Protein AF-A0A660TUJ3-F1 (afdb_monomer)

Structure (mmCIF, N/CA/C/O backbone):
data_AF-A0A660TUJ3-F1
#
_entry.id   AF-A0A660TUJ3-F1
#
loop_
_atom_site.group_PDB
_atom_site.id
_atom_site.type_symbol
_atom_site.label_atom_id
_atom_site.label_alt_id
_atom_site.label_comp_id
_atom_site.label_asym_id
_atom_site.label_entity_id
_atom_site.label_seq_id
_atom_site.pdbx_PDB_ins_code
_atom_site.Cartn_x
_atom_site.Cartn_y
_atom_site.Cartn_z
_atom_site.occupancy
_atom_site.B_iso_or_equiv
_atom_site.auth_seq_id
_atom_site.auth_comp_id
_atom_site.auth_asym_id
_atom_site.auth_atom_id
_atom_site.pdbx_PDB_model_num
ATOM 1 N N . MET A 1 1 ? -5.430 -12.689 -20.737 1.00 39.06 1 MET A N 1
ATOM 2 C CA . MET A 1 1 ? -4.927 -11.549 -19.947 1.00 39.06 1 MET A CA 1
ATOM 3 C C . MET A 1 1 ? -5.978 -11.275 -18.883 1.00 39.06 1 MET A C 1
ATOM 5 O O . MET A 1 1 ? -7.057 -10.808 -19.226 1.00 39.06 1 MET A O 1
ATOM 9 N N . GLY A 1 2 ? -5.765 -11.763 -17.659 1.00 44.78 2 GLY A N 1
ATOM 10 C CA . GLY A 1 2 ? -6.706 -11.533 -16.560 1.00 44.78 2 GLY A CA 1
ATOM 11 C C . GLY A 1 2 ? -6.607 -10.074 -16.132 1.00 44.78 2 GLY A C 1
ATOM 12 O O . GLY A 1 2 ? -5.499 -9.562 -16.026 1.00 44.78 2 GLY A O 1
ATOM 13 N N . LYS A 1 3 ? -7.742 -9.395 -15.959 1.00 43.38 3 LYS A N 1
ATOM 14 C CA . LYS A 1 3 ? -7.757 -8.063 -15.350 1.00 43.38 3 LYS A CA 1
ATOM 15 C C . LYS A 1 3 ? -7.338 -8.222 -13.889 1.00 43.38 3 LYS A C 1
ATOM 17 O O . LYS A 1 3 ? -7.954 -9.023 -13.186 1.00 43.38 3 LYS A O 1
ATOM 22 N N . ASN A 1 4 ? -6.316 -7.493 -13.456 1.00 51.16 4 ASN A N 1
ATOM 23 C CA . ASN A 1 4 ? -5.944 -7.438 -12.047 1.00 51.16 4 ASN A CA 1
ATOM 24 C C . ASN A 1 4 ? -6.827 -6.391 -11.366 1.00 51.16 4 ASN A C 1
ATOM 26 O O . ASN A 1 4 ? -7.013 -5.288 -11.878 1.00 51.16 4 ASN A O 1
ATOM 30 N N . TYR A 1 5 ? -7.445 -6.766 -10.249 1.00 55.84 5 TYR A N 1
ATOM 31 C CA . TYR A 1 5 ? -8.376 -5.905 -9.530 1.00 55.84 5 TYR A CA 1
ATOM 32 C C . TYR A 1 5 ? -7.751 -5.489 -8.201 1.00 55.84 5 TYR A C 1
ATOM 34 O O . TYR A 1 5 ? -7.585 -6.317 -7.310 1.00 55.84 5 TYR A O 1
ATOM 42 N N . MET A 1 6 ? -7.475 -4.197 -8.038 1.00 67.06 6 MET A N 1
ATOM 43 C CA . MET A 1 6 ? -7.266 -3.611 -6.717 1.00 67.06 6 MET A CA 1
ATOM 44 C C . MET A 1 6 ? -8.619 -3.454 -6.016 1.00 67.06 6 MET A C 1
ATOM 46 O O . MET A 1 6 ? -9.601 -2.989 -6.602 1.00 67.06 6 MET A O 1
ATOM 50 N N . ILE A 1 7 ? -8.662 -3.791 -4.731 1.00 74.75 7 ILE A N 1
ATOM 51 C CA . ILE A 1 7 ? -9.864 -3.676 -3.912 1.00 74.75 7 ILE A CA 1
ATOM 52 C C . ILE A 1 7 ? -9.768 -2.420 -3.040 1.00 74.75 7 ILE A C 1
ATOM 54 O O . ILE A 1 7 ? -8.871 -2.314 -2.204 1.00 74.75 7 ILE A O 1
ATOM 58 N N . LYS A 1 8 ? -10.730 -1.499 -3.188 1.00 72.50 8 LYS A N 1
ATOM 59 C CA . LYS A 1 8 ? -10.948 -0.359 -2.282 1.00 72.50 8 LYS A CA 1
ATOM 60 C C . LYS A 1 8 ? -12.304 -0.494 -1.593 1.00 72.50 8 LYS A C 1
ATOM 62 O O . LYS A 1 8 ? -13.316 -0.662 -2.269 1.00 72.50 8 LYS A O 1
ATOM 67 N N . ASN A 1 9 ? -12.342 -0.351 -0.269 1.00 71.81 9 ASN A N 1
ATOM 68 C CA . ASN A 1 9 ? -13.590 -0.390 0.502 1.00 71.81 9 ASN A CA 1
ATOM 69 C C . ASN A 1 9 ? -13.450 0.362 1.832 1.00 71.81 9 ASN A C 1
ATOM 71 O O . ASN A 1 9 ? -12.363 0.799 2.191 1.00 71.81 9 ASN A O 1
ATOM 75 N N . SER A 1 10 ? -14.545 0.515 2.569 1.00 70.00 10 SER A N 1
ATOM 76 C CA . SER A 1 10 ? -14.502 0.983 3.953 1.00 70.00 10 SER A CA 1
ATOM 77 C C . SER A 1 10 ? -14.135 -0.164 4.894 1.00 70.00 10 SER A C 1
ATOM 79 O O . SER A 1 10 ? -14.618 -1.287 4.729 1.00 70.00 10 SER A O 1
ATOM 81 N N . VAL A 1 11 ? -13.364 0.130 5.945 1.00 63.84 11 VAL A N 1
ATOM 82 C CA . VAL A 1 11 ? -13.082 -0.815 7.036 1.00 63.84 11 VAL A CA 1
ATOM 83 C C . VAL A 1 11 ? -14.366 -1.332 7.700 1.00 63.84 11 VAL A C 1
ATOM 85 O O . VAL A 1 11 ? -14.411 -2.468 8.170 1.00 63.84 11 VAL A O 1
ATOM 88 N N . GLN A 1 12 ? -15.438 -0.534 7.669 1.00 66.50 12 GLN A N 1
ATOM 89 C CA . GLN A 1 12 ? -16.754 -0.890 8.207 1.00 66.50 12 GLN A CA 1
ATOM 90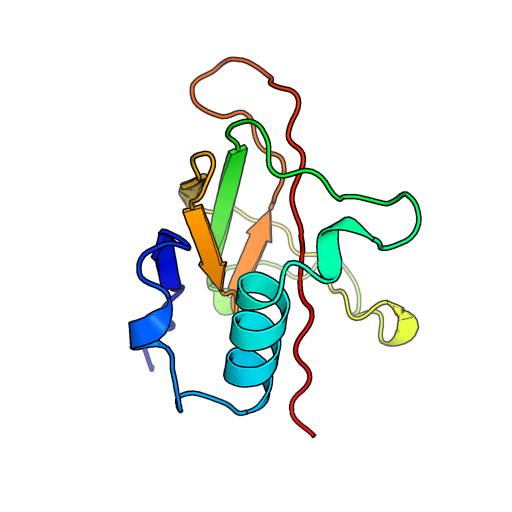 C C . GLN A 1 12 ? -17.460 -1.987 7.396 1.00 66.50 12 GLN A C 1
ATOM 92 O O . GLN A 1 12 ? -18.367 -2.633 7.907 1.00 66.50 12 GLN A O 1
ATOM 97 N N . ASN A 1 13 ? -17.041 -2.222 6.150 1.00 73.94 13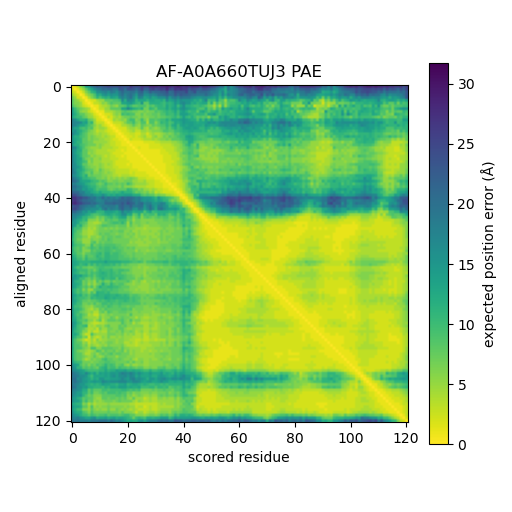 ASN A N 1
ATOM 98 C CA . ASN A 1 13 ? -17.629 -3.214 5.252 1.00 73.94 13 ASN A CA 1
ATOM 99 C C . ASN A 1 13 ? -16.648 -4.355 4.939 1.00 73.94 13 ASN A C 1
ATOM 101 O O . ASN A 1 13 ? -16.654 -4.927 3.853 1.00 73.94 13 ASN A O 1
ATOM 105 N N . THR A 1 14 ? -15.759 -4.670 5.878 1.00 66.19 14 THR A N 1
ATOM 106 C CA . THR A 1 14 ? -14.717 -5.689 5.692 1.00 66.19 14 THR A CA 1
ATOM 107 C C . THR A 1 14 ? -15.224 -7.124 5.766 1.00 66.19 14 THR A C 1
ATOM 109 O O . THR A 1 14 ? -14.555 -8.017 5.256 1.00 66.19 14 THR A O 1
ATOM 112 N N . ALA A 1 15 ? -16.424 -7.351 6.312 1.00 69.62 15 ALA A N 1
ATOM 113 C CA . ALA A 1 15 ? -17.032 -8.679 6.413 1.00 69.62 15 ALA A CA 1
ATOM 114 C C . ALA A 1 15 ? -17.201 -9.383 5.051 1.00 69.62 15 ALA A C 1
ATOM 116 O O . ALA A 1 15 ? -17.228 -10.609 5.001 1.00 69.62 15 ALA A O 1
ATOM 117 N N . VAL A 1 16 ? -17.259 -8.626 3.947 1.00 72.81 16 VAL A N 1
ATOM 118 C CA . VAL A 1 16 ? -17.313 -9.175 2.579 1.00 72.81 16 VAL A CA 1
ATOM 119 C C . VAL A 1 16 ? -16.023 -9.888 2.156 1.00 72.81 16 VAL A C 1
ATOM 121 O O . VAL A 1 16 ? -16.034 -10.590 1.151 1.00 72.81 16 VAL A O 1
ATOM 124 N N . TYR A 1 17 ? -14.923 -9.714 2.898 1.00 72.50 17 TYR A N 1
ATOM 125 C CA . TYR A 1 17 ? -13.641 -10.364 2.614 1.00 72.50 17 TYR A CA 1
ATOM 126 C C . TYR A 1 17 ? -13.382 -11.626 3.438 1.00 72.50 17 TYR A C 1
ATOM 128 O O . TYR A 1 17 ? -12.343 -12.260 3.248 1.00 72.50 17 TYR A O 1
ATOM 136 N N . ASN A 1 18 ? -14.309 -12.000 4.326 1.00 75.56 18 ASN A N 1
ATOM 137 C CA . ASN A 1 18 ? -14.181 -13.218 5.119 1.00 75.56 18 ASN A CA 1
ATOM 138 C C . ASN A 1 18 ? -14.100 -14.450 4.208 1.00 75.56 18 ASN A C 1
ATOM 140 O O . ASN A 1 18 ? -14.937 -14.637 3.323 1.00 75.56 18 ASN A O 1
ATOM 144 N N . GLY A 1 19 ? -13.110 -15.305 4.452 1.00 79.44 19 GLY A N 1
ATOM 145 C CA . GLY A 1 19 ? -12.910 -16.559 3.732 1.00 79.44 19 GLY A CA 1
ATOM 146 C C . GLY A 1 19 ? -12.237 -16.418 2.364 1.00 79.44 19 GLY A C 1
ATOM 147 O O . GLY A 1 19 ? -12.072 -17.427 1.682 1.00 79.44 19 GLY A O 1
ATOM 148 N N . ILE A 1 20 ? -11.819 -15.211 1.955 1.00 79.75 20 ILE A N 1
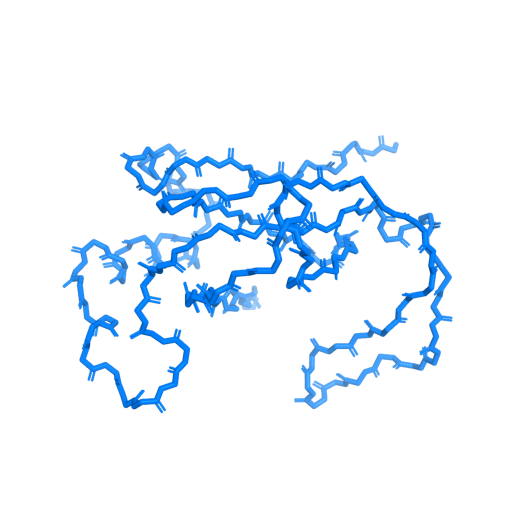ATOM 149 C CA . ILE A 1 20 ? -11.067 -15.017 0.701 1.00 79.75 20 ILE A CA 1
ATOM 150 C C . ILE A 1 20 ? -9.631 -15.535 0.834 1.00 79.75 20 ILE A C 1
ATOM 152 O O . ILE A 1 20 ? -9.097 -16.129 -0.099 1.00 79.75 20 ILE A O 1
ATOM 156 N N . HIS A 1 21 ? -8.996 -15.316 1.988 1.00 81.50 21 HIS A N 1
ATOM 157 C CA . HIS A 1 21 ? -7.669 -15.845 2.291 1.00 81.50 21 HIS A CA 1
ATOM 158 C C . HIS A 1 21 ? -7.438 -15.869 3.814 1.00 81.50 21 HIS A C 1
ATOM 160 O O . HIS A 1 21 ? -7.725 -14.863 4.468 1.00 81.50 21 HIS A O 1
ATOM 166 N N . PRO A 1 22 ? -6.820 -16.918 4.397 1.00 81.25 22 PRO A N 1
ATOM 167 C CA . PRO A 1 22 ? -6.573 -16.982 5.843 1.00 81.25 22 PRO A CA 1
ATOM 168 C C . PRO A 1 22 ? -5.742 -15.810 6.384 1.00 81.25 22 PRO A C 1
ATOM 170 O O . PRO A 1 22 ? -5.875 -15.409 7.540 1.00 81.25 22 PRO A O 1
ATOM 173 N N . GLY A 1 23 ? -4.857 -15.251 5.552 1.00 79.88 23 GLY A N 1
ATOM 174 C CA . GLY A 1 23 ? -4.101 -14.050 5.899 1.00 79.88 23 GLY A CA 1
ATOM 175 C C . GLY A 1 23 ? -4.975 -12.798 5.991 1.00 79.88 23 GLY A C 1
ATOM 176 O O . GLY A 1 23 ? -4.748 -11.970 6.870 1.00 79.88 23 GLY A O 1
ATOM 177 N N . VAL A 1 24 ? -5.989 -12.680 5.128 1.00 79.50 24 VAL A N 1
ATOM 178 C CA . VAL A 1 24 ? -6.960 -11.576 5.158 1.00 79.50 24 VAL A CA 1
ATOM 179 C C . VAL A 1 24 ? -7.850 -11.708 6.388 1.00 79.50 24 VAL A C 1
ATOM 181 O O . VAL A 1 24 ? -7.969 -10.741 7.135 1.00 79.50 24 VAL A O 1
ATOM 184 N N . ASP A 1 25 ? -8.361 -12.907 6.675 1.00 82.88 25 ASP A N 1
ATOM 185 C CA . ASP A 1 25 ? -9.178 -13.172 7.868 1.00 82.88 25 ASP A CA 1
ATOM 186 C C . ASP A 1 25 ? -8.435 -12.773 9.150 1.00 82.88 25 ASP A C 1
ATOM 188 O O . ASP A 1 25 ? -8.953 -12.027 9.981 1.00 82.88 25 ASP A O 1
ATOM 192 N N . LYS A 1 26 ? -7.157 -13.154 9.263 1.00 82.06 26 LYS A N 1
ATOM 193 C CA . LYS A 1 26 ? -6.309 -12.770 10.400 1.00 82.06 26 LYS A CA 1
ATOM 194 C C . LYS A 1 26 ? -6.130 -11.252 10.525 1.00 82.06 26 LYS A C 1
ATOM 196 O O . LYS A 1 26 ? -6.059 -10.730 11.643 1.00 82.06 26 LYS A O 1
ATOM 201 N N . VAL A 1 27 ? -6.029 -10.527 9.407 1.00 82.12 27 VAL A N 1
ATOM 202 C CA . VAL A 1 27 ? -5.964 -9.055 9.415 1.00 82.12 27 VAL A CA 1
ATOM 203 C C . VAL A 1 27 ? -7.287 -8.471 9.905 1.00 82.12 27 VAL A C 1
ATOM 205 O O . VAL A 1 27 ? -7.268 -7.608 10.783 1.00 82.12 27 VAL A O 1
ATOM 208 N N . LEU A 1 28 ? -8.423 -8.968 9.414 1.00 82.69 28 LEU A N 1
ATOM 209 C CA . LEU A 1 28 ? -9.742 -8.505 9.844 1.00 82.69 28 LEU A CA 1
ATOM 210 C C . LEU A 1 28 ? -9.990 -8.759 11.330 1.00 82.69 28 LEU A C 1
ATOM 212 O O . LEU A 1 28 ? -10.418 -7.849 12.035 1.00 82.69 28 LEU A O 1
ATOM 216 N N . GLU A 1 29 ? -9.642 -9.942 11.836 1.00 83.12 29 GLU A N 1
ATOM 217 C CA . GLU A 1 29 ? -9.694 -10.255 13.268 1.00 83.12 29 GLU A CA 1
ATOM 218 C C . GLU A 1 29 ? -8.790 -9.326 14.092 1.00 83.12 29 GLU A C 1
ATOM 220 O O . GLU A 1 29 ? -9.168 -8.853 15.168 1.00 83.12 29 GLU A O 1
ATOM 225 N N . THR A 1 30 ? -7.591 -9.020 13.586 1.00 81.44 30 THR A N 1
ATOM 226 C CA . THR A 1 30 ? -6.656 -8.098 14.248 1.00 81.44 30 THR A CA 1
ATOM 227 C C . THR A 1 30 ? -7.253 -6.696 14.351 1.00 81.44 30 THR A C 1
ATOM 229 O O . THR A 1 30 ? -7.192 -6.093 15.425 1.00 81.44 30 THR A O 1
ATOM 232 N N . ILE A 1 31 ? -7.874 -6.203 13.275 1.00 79.62 31 ILE A N 1
ATOM 233 C CA . ILE A 1 31 ? -8.575 -4.915 13.251 1.00 79.62 31 ILE A CA 1
ATOM 234 C C . ILE A 1 31 ? -9.771 -4.946 14.214 1.00 79.62 31 ILE A C 1
ATOM 236 O O . ILE A 1 31 ? -9.855 -4.103 15.104 1.00 79.62 31 ILE A O 1
ATOM 240 N N . ALA A 1 32 ? -10.651 -5.943 14.106 1.00 79.75 32 ALA A N 1
ATOM 241 C CA . ALA A 1 32 ? -11.854 -6.062 14.932 1.00 79.75 32 ALA A CA 1
ATOM 242 C C . ALA A 1 32 ? -11.539 -6.167 16.434 1.00 79.75 32 ALA A C 1
ATOM 244 O O . ALA A 1 32 ? -12.257 -5.618 17.265 1.00 79.75 32 ALA A O 1
ATOM 245 N N . SER A 1 33 ? -10.440 -6.835 16.793 1.00 81.88 33 SER A N 1
ATOM 246 C CA . SER A 1 33 ? -10.014 -6.976 18.190 1.00 81.88 33 SER A CA 1
ATOM 247 C C . SER A 1 33 ? -9.413 -5.703 18.800 1.00 81.88 33 SER A C 1
ATOM 249 O O . SER A 1 33 ? -9.175 -5.669 20.008 1.00 81.88 33 SER A O 1
ATOM 251 N N . GLY A 1 34 ? -9.087 -4.687 17.990 1.00 74.62 34 GLY A N 1
ATOM 252 C CA . GLY A 1 34 ? -8.424 -3.461 18.447 1.00 74.62 34 GLY A CA 1
ATOM 253 C C . GLY A 1 34 ? -7.010 -3.669 19.006 1.00 74.62 34 GLY A C 1
ATOM 254 O O . GLY A 1 34 ? -6.419 -2.733 19.541 1.00 74.62 34 GLY A O 1
ATOM 255 N N . LYS A 1 35 ? -6.431 -4.877 18.897 1.00 74.62 35 LYS A N 1
ATOM 256 C CA . LYS A 1 35 ? -5.105 -5.207 19.458 1.00 74.62 35 LYS A CA 1
ATOM 257 C C . LYS A 1 35 ? -3.994 -4.301 18.930 1.00 74.62 35 LYS A C 1
ATOM 259 O O . LYS A 1 35 ? -3.054 -4.013 19.667 1.00 74.62 35 LYS A O 1
ATOM 264 N N . TYR A 1 36 ? -4.129 -3.833 17.690 1.00 72.62 36 TYR A N 1
ATOM 265 C CA . TYR A 1 36 ? -3.172 -2.934 17.047 1.00 72.62 36 TYR A CA 1
ATOM 266 C C . TYR A 1 36 ? -3.019 -1.583 17.770 1.00 72.62 36 TYR A C 1
ATOM 268 O O . TYR A 1 36 ? -1.975 -0.955 17.648 1.00 72.62 36 TYR A O 1
ATOM 276 N N . LEU A 1 37 ? -4.007 -1.155 18.571 1.00 68.25 37 LEU A N 1
ATOM 277 C CA . LEU A 1 37 ? -3.941 0.082 19.366 1.00 68.25 37 LEU A CA 1
ATOM 278 C C . LEU A 1 37 ? -2.915 0.018 20.508 1.00 68.25 37 LEU A C 1
ATOM 280 O O . LEU A 1 37 ? -2.603 1.038 21.113 1.00 68.25 37 LEU A O 1
ATOM 284 N N . LYS A 1 38 ? -2.425 -1.181 20.839 1.00 71.94 38 LYS A N 1
ATOM 285 C CA . LYS A 1 38 ? -1.455 -1.418 21.918 1.00 71.94 38 LYS A CA 1
ATOM 286 C C . LYS A 1 38 ? -0.047 -1.733 21.406 1.00 71.94 38 LYS A C 1
ATOM 288 O O . LYS A 1 38 ? 0.809 -2.078 22.212 1.00 71.94 38 LYS A O 1
ATOM 293 N N . TRP A 1 39 ? 0.177 -1.713 20.091 1.00 72.19 39 TRP A N 1
ATOM 294 C CA . TRP A 1 39 ? 1.499 -1.972 19.517 1.00 72.19 39 TRP A CA 1
ATOM 295 C C . TRP A 1 39 ? 2.453 -0.810 19.815 1.00 72.19 39 TRP A C 1
ATOM 297 O O . TRP A 1 39 ? 2.012 0.338 19.902 1.00 72.19 39 TRP A O 1
ATOM 307 N N . ASP A 1 40 ? 3.746 -1.114 19.991 1.00 56.31 40 ASP A N 1
ATOM 308 C CA . ASP A 1 40 ? 4.785 -0.101 20.206 1.00 56.31 40 ASP A CA 1
ATOM 309 C C . ASP A 1 40 ? 4.727 0.987 19.127 1.00 56.31 40 ASP A C 1
ATOM 311 O O . ASP A 1 40 ? 4.305 0.756 17.989 1.00 56.31 40 ASP A O 1
ATOM 315 N N . SER A 1 41 ? 5.150 2.199 19.495 1.00 41.88 41 SER A N 1
ATOM 316 C CA . SER A 1 41 ? 5.042 3.371 18.626 1.00 41.88 41 SER A CA 1
ATOM 317 C C . SER A 1 41 ? 5.711 3.144 17.264 1.00 41.88 41 SER A C 1
ATOM 319 O O . SER A 1 41 ? 6.928 3.034 17.145 1.00 41.88 41 SER A O 1
ATOM 321 N N . GLY A 1 42 ? 4.860 3.135 16.239 1.00 60.56 42 GLY A N 1
ATOM 322 C CA . GLY A 1 42 ? 5.133 3.067 14.807 1.00 60.56 42 GLY A CA 1
ATOM 323 C C . GLY A 1 42 ? 4.021 3.821 14.067 1.00 60.56 42 GLY A C 1
ATOM 324 O O . GLY A 1 42 ? 3.440 4.768 14.600 1.00 60.56 42 GLY A O 1
ATOM 325 N N . ARG A 1 43 ? 3.663 3.433 12.842 1.00 50.00 43 ARG A N 1
ATOM 326 C CA . ARG A 1 43 ? 2.591 4.096 12.073 1.00 50.00 43 ARG A CA 1
ATOM 327 C C . ARG A 1 43 ? 1.200 3.646 12.569 1.00 50.00 43 ARG A C 1
ATOM 329 O O . ARG A 1 43 ? 0.527 2.891 11.885 1.00 50.00 43 ARG A O 1
ATOM 336 N N . HIS A 1 44 ? 0.770 4.076 13.759 1.00 55.53 44 HIS A N 1
ATOM 337 C CA . HIS A 1 44 ? -0.480 3.602 14.383 1.00 55.53 44 HIS A CA 1
ATOM 338 C C . HIS A 1 44 ? -1.221 4.702 15.175 1.00 55.53 44 HIS A C 1
ATOM 340 O O . HIS A 1 44 ? -1.218 4.713 16.393 1.00 55.53 44 HIS A O 1
ATOM 346 N N . ASP A 1 45 ? -1.850 5.629 14.449 1.00 45.59 45 ASP A N 1
ATOM 347 C CA . ASP A 1 45 ? -3.281 5.965 14.587 1.00 45.59 45 ASP A CA 1
ATOM 348 C C . ASP A 1 45 ? -3.832 5.967 13.148 1.00 45.59 45 ASP A C 1
ATOM 350 O O . ASP A 1 45 ? -3.038 5.944 12.205 1.00 45.59 45 ASP A O 1
ATOM 354 N N . ILE A 1 46 ? -5.142 5.965 12.920 1.00 60.06 46 ILE A N 1
ATOM 355 C CA . ILE A 1 46 ? -5.695 6.152 11.568 1.00 60.06 46 ILE A CA 1
ATOM 356 C C . ILE A 1 46 ? -6.283 7.556 11.536 1.00 60.06 46 ILE A C 1
ATOM 358 O O . ILE A 1 46 ? -7.276 7.809 12.205 1.00 60.06 46 ILE A O 1
ATOM 362 N N . GLN A 1 47 ? -5.624 8.476 10.833 1.00 67.31 47 GLN A N 1
ATOM 363 C CA . GLN A 1 47 ? -6.055 9.871 10.749 1.00 67.31 47 GLN A CA 1
ATOM 364 C C . GLN A 1 47 ? -5.684 10.451 9.389 1.00 67.31 47 GLN A C 1
ATOM 366 O O . GLN A 1 47 ? -4.569 10.227 8.907 1.00 67.31 47 GLN A O 1
ATOM 371 N N . GLY A 1 48 ? -6.580 11.263 8.832 1.00 79.31 48 GLY A N 1
ATOM 372 C CA . GLY A 1 48 ? -6.315 12.047 7.628 1.00 79.31 48 GLY A CA 1
ATOM 373 C C . GLY A 1 48 ? -6.605 11.298 6.329 1.00 79.31 48 GLY A C 1
ATOM 374 O O . GLY A 1 48 ? -7.041 10.149 6.327 1.00 79.31 48 GLY A O 1
ATOM 375 N N . ASN A 1 49 ? -6.383 11.985 5.207 1.00 86.69 49 ASN A N 1
ATOM 376 C CA . ASN A 1 49 ? -6.685 11.484 3.866 1.00 86.69 49 ASN A CA 1
ATOM 377 C C . ASN A 1 49 ? -5.403 11.446 3.027 1.00 86.69 49 ASN A C 1
ATOM 379 O O . ASN A 1 49 ? -4.611 12.388 3.083 1.00 86.69 49 ASN A O 1
ATOM 383 N N . GLU A 1 50 ? -5.228 10.419 2.198 1.00 91.44 50 GLU A N 1
ATOM 384 C CA . GLU A 1 50 ? -4.122 10.335 1.233 1.00 91.44 50 GLU A CA 1
ATOM 385 C C . GLU A 1 50 ? -4.622 9.989 -0.167 1.00 91.44 50 GLU A C 1
ATOM 387 O O . GLU A 1 50 ? -5.726 9.470 -0.337 1.00 91.44 50 GLU A O 1
ATOM 392 N N . SER A 1 51 ? -3.791 10.249 -1.173 1.00 92.12 51 SER A N 1
ATOM 393 C CA . SER A 1 51 ? -3.911 9.568 -2.458 1.00 92.12 51 SER A CA 1
ATOM 394 C C . SER A 1 51 ? -2.803 8.519 -2.578 1.00 92.12 51 SER A C 1
ATOM 396 O O . SER A 1 51 ? -1.670 8.737 -2.140 1.00 92.12 51 SER A O 1
ATOM 398 N N . ILE A 1 52 ? -3.121 7.378 -3.181 1.00 93.75 52 ILE A N 1
ATOM 399 C CA . ILE A 1 52 ? -2.141 6.370 -3.593 1.00 93.75 52 ILE A CA 1
ATOM 400 C C . ILE A 1 52 ? -2.271 6.222 -5.104 1.00 93.75 52 ILE A C 1
ATOM 402 O O . ILE A 1 52 ? -3.359 5.903 -5.578 1.00 93.75 52 ILE A O 1
ATOM 406 N N . ALA A 1 53 ? -1.203 6.477 -5.864 1.00 94.62 53 ALA A N 1
ATOM 407 C CA . ALA A 1 53 ? -1.229 6.177 -7.296 1.00 94.62 53 ALA A CA 1
ATOM 408 C C . ALA A 1 53 ? -1.128 4.668 -7.506 1.00 94.62 53 ALA A C 1
ATOM 410 O O . ALA A 1 53 ? -0.349 4.012 -6.814 1.00 94.62 53 ALA A O 1
ATOM 411 N N . TYR A 1 54 ? -1.900 4.147 -8.453 1.00 95.69 54 TYR A N 1
ATOM 412 C CA . TYR A 1 54 ? -1.967 2.737 -8.815 1.00 95.69 54 TYR A CA 1
ATOM 413 C C . TYR A 1 54 ? -1.685 2.537 -10.298 1.00 95.69 54 TYR A C 1
ATOM 415 O O . TYR A 1 54 ? -2.170 3.299 -11.132 1.00 95.69 54 TYR A O 1
ATOM 423 N N . ALA A 1 55 ? -0.956 1.477 -10.623 1.00 95.19 55 ALA A N 1
ATOM 424 C CA . ALA A 1 55 ? -0.840 0.974 -11.983 1.00 95.19 55 ALA A CA 1
ATOM 425 C C . ALA A 1 55 ? -0.625 -0.542 -11.968 1.00 95.19 55 ALA A C 1
ATOM 427 O O . ALA A 1 55 ? -0.033 -1.086 -11.032 1.00 95.19 55 ALA A O 1
ATOM 428 N N . GLU A 1 56 ? -1.039 -1.223 -13.037 1.00 94.62 56 GLU A N 1
ATOM 429 C CA . GLU A 1 56 ? -0.587 -2.593 -13.275 1.00 94.62 56 GLU A CA 1
ATOM 430 C C . GLU A 1 56 ? 0.943 -2.591 -13.418 1.00 94.62 56 GLU A C 1
ATOM 432 O O . GLU A 1 56 ? 1.506 -1.846 -14.218 1.00 94.62 56 GLU A O 1
ATOM 437 N N . ARG A 1 57 ? 1.652 -3.439 -12.668 1.00 94.06 57 ARG A N 1
ATOM 438 C CA . ARG A 1 57 ? 3.125 -3.482 -12.706 1.00 94.06 57 ARG A CA 1
ATOM 439 C C . ARG A 1 57 ? 3.671 -3.789 -14.106 1.00 94.06 57 ARG A C 1
ATOM 441 O O . ARG A 1 57 ? 4.786 -3.394 -14.420 1.00 94.06 57 ARG A O 1
ATOM 448 N N . SER A 1 58 ? 2.889 -4.468 -14.947 1.00 95.31 58 SER A N 1
ATOM 449 C CA . SER A 1 58 ? 3.221 -4.788 -16.343 1.00 95.31 58 SER A CA 1
ATOM 450 C C . SER A 1 58 ? 3.417 -3.556 -17.236 1.00 95.31 58 SER A C 1
ATOM 452 O O . SER A 1 58 ? 4.094 -3.671 -18.255 1.00 95.31 58 SER A O 1
ATOM 454 N N . VAL A 1 59 ? 2.841 -2.402 -16.874 1.00 96.00 59 VAL A N 1
ATOM 455 C CA . VAL A 1 59 ? 2.970 -1.147 -17.636 1.00 96.00 59 VAL A CA 1
ATOM 456 C C . VAL A 1 59 ? 4.036 -0.206 -17.068 1.00 96.00 59 VAL A C 1
ATOM 458 O O . VAL A 1 59 ? 4.212 0.900 -17.576 1.00 96.00 59 VAL A O 1
ATOM 461 N N . LEU A 1 60 ? 4.739 -0.626 -16.013 1.00 96.56 60 LEU A N 1
ATOM 462 C CA . LEU A 1 60 ? 5.799 0.141 -15.368 1.00 96.56 60 LEU A CA 1
ATOM 463 C C . LEU A 1 60 ? 7.184 -0.391 -15.755 1.00 96.56 60 LEU A C 1
ATOM 465 O O . LEU A 1 60 ? 7.356 -1.572 -16.060 1.00 96.56 60 LEU A O 1
ATOM 469 N N . THR A 1 61 ? 8.191 0.474 -15.676 1.00 97.75 61 THR A N 1
ATOM 470 C CA . THR A 1 61 ? 9.590 0.117 -15.939 1.00 97.75 61 THR A CA 1
ATOM 471 C C . THR A 1 61 ? 10.300 -0.164 -14.623 1.00 97.75 61 THR A C 1
ATOM 473 O O . THR A 1 61 ? 10.288 0.686 -13.740 1.00 97.75 61 THR A O 1
ATOM 476 N N . ALA A 1 62 ? 10.923 -1.334 -14.475 1.00 96.75 62 ALA A N 1
ATOM 477 C CA . ALA A 1 62 ? 11.710 -1.650 -13.283 1.00 96.75 62 ALA A CA 1
ATOM 478 C C . ALA A 1 62 ? 12.932 -0.724 -13.160 1.00 96.75 62 ALA A C 1
ATOM 480 O O . ALA A 1 62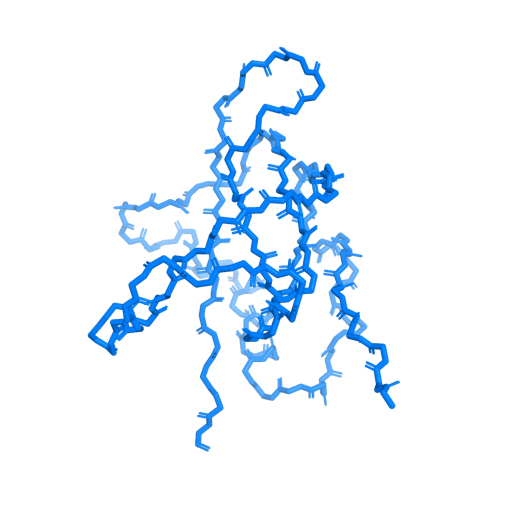 ? 13.653 -0.499 -14.132 1.00 96.75 62 ALA A O 1
ATOM 481 N N . GLU A 1 63 ? 13.169 -0.217 -11.954 1.00 97.00 63 GLU A N 1
ATOM 482 C CA . GLU A 1 63 ? 14.325 0.603 -11.599 1.00 97.00 63 GLU A CA 1
ATOM 483 C C . GLU A 1 63 ? 15.233 -0.193 -10.656 1.00 97.00 63 GLU A C 1
ATOM 485 O O . GLU A 1 63 ? 15.139 -0.100 -9.432 1.00 97.00 63 GLU A O 1
ATOM 490 N N . GLY A 1 64 ? 16.110 -1.003 -11.250 1.00 95.06 64 GLY A N 1
ATOM 491 C CA . GLY A 1 64 ? 17.000 -1.908 -10.524 1.00 95.06 64 GLY A CA 1
ATOM 492 C C . GLY A 1 64 ? 16.360 -3.252 -10.177 1.00 95.06 64 GLY A C 1
ATOM 493 O O . GLY A 1 64 ? 15.272 -3.592 -10.647 1.00 95.06 64 GLY A O 1
ATOM 494 N N . ASP A 1 65 ? 17.080 -4.026 -9.369 1.00 95.88 65 ASP A N 1
ATOM 495 C CA . ASP A 1 65 ? 16.684 -5.376 -8.980 1.00 95.88 65 ASP A CA 1
ATOM 496 C C . ASP A 1 65 ? 15.734 -5.376 -7.776 1.00 95.88 65 ASP A C 1
ATOM 498 O O . ASP A 1 65 ? 15.712 -4.455 -6.955 1.00 95.88 65 ASP A O 1
ATOM 502 N N . PHE A 1 66 ? 14.955 -6.451 -7.653 1.00 94.38 66 PHE A N 1
ATOM 503 C CA . PHE A 1 66 ? 14.142 -6.693 -6.466 1.00 94.38 66 PHE A CA 1
ATOM 504 C C . PHE A 1 66 ? 15.039 -6.987 -5.256 1.00 94.38 66 PHE A C 1
ATOM 506 O O . PHE A 1 66 ? 15.956 -7.802 -5.334 1.00 94.38 66 PHE A O 1
ATOM 513 N N . ASN A 1 67 ? 14.756 -6.347 -4.124 1.00 95.44 67 ASN A N 1
ATOM 514 C CA . ASN A 1 67 ? 15.460 -6.575 -2.870 1.00 95.44 67 ASN A CA 1
ATOM 515 C C . ASN A 1 67 ? 14.676 -7.581 -2.011 1.00 95.44 67 ASN A C 1
ATOM 517 O O . ASN A 1 67 ? 13.623 -7.249 -1.462 1.00 95.44 67 ASN A O 1
ATOM 521 N N . GLU A 1 68 ? 15.204 -8.801 -1.883 1.00 93.56 68 GLU A N 1
ATOM 522 C CA . GLU A 1 68 ? 14.567 -9.882 -1.117 1.00 93.56 68 GLU A CA 1
ATOM 523 C C . GLU A 1 68 ? 14.489 -9.588 0.390 1.00 93.56 68 GLU A C 1
ATOM 525 O O . GLU A 1 68 ? 13.473 -9.888 1.017 1.00 93.56 68 GLU A O 1
ATOM 530 N N . ASP A 1 69 ? 15.509 -8.940 0.963 1.00 92.56 69 ASP A N 1
ATOM 531 C CA . ASP A 1 69 ? 15.578 -8.648 2.403 1.00 92.56 69 ASP A CA 1
ATOM 532 C C . ASP A 1 69 ? 14.451 -7.712 2.864 1.00 92.56 69 ASP A C 1
ATOM 534 O O . ASP A 1 69 ? 13.902 -7.853 3.960 1.00 92.56 69 ASP A O 1
ATOM 538 N N . SER A 1 70 ? 14.099 -6.741 2.021 1.00 89.38 70 SER A N 1
ATOM 539 C CA . SER A 1 70 ? 13.089 -5.718 2.310 1.00 89.38 70 SER A CA 1
ATOM 540 C C . SER A 1 70 ? 11.764 -5.919 1.569 1.00 89.38 70 SER A C 1
ATOM 542 O O . SER A 1 70 ? 10.838 -5.132 1.785 1.00 89.38 70 SER A O 1
ATOM 544 N N . ASP A 1 71 ? 11.635 -6.989 0.773 1.00 91.06 71 ASP A N 1
ATOM 545 C CA . ASP A 1 71 ? 10.425 -7.333 0.012 1.00 91.06 71 ASP A CA 1
ATOM 546 C C . ASP A 1 71 ? 9.912 -6.137 -0.822 1.00 91.06 71 ASP A C 1
ATOM 548 O O . ASP A 1 71 ? 8.765 -5.680 -0.685 1.00 91.06 71 ASP A O 1
ATOM 552 N N . ILE A 1 72 ? 10.811 -5.560 -1.634 1.00 93.31 72 ILE A N 1
ATOM 553 C CA . ILE A 1 72 ? 10.540 -4.352 -2.425 1.00 93.31 72 ILE A CA 1
ATOM 554 C C . ILE A 1 72 ? 11.280 -4.337 -3.769 1.00 93.31 72 ILE A C 1
ATOM 556 O O . ILE A 1 72 ? 12.449 -4.698 -3.868 1.00 93.31 72 ILE A O 1
ATOM 560 N N . GLY A 1 73 ? 10.596 -3.849 -4.804 1.00 94.56 73 GLY A N 1
ATOM 561 C CA . GLY A 1 73 ? 11.182 -3.453 -6.084 1.00 94.56 73 GLY A CA 1
ATOM 562 C C . GLY A 1 73 ? 10.670 -2.069 -6.470 1.00 94.56 73 GLY A C 1
ATOM 563 O O . GLY A 1 73 ? 9.505 -1.749 -6.206 1.00 94.56 73 GLY A O 1
ATOM 564 N N . PHE A 1 74 ? 11.536 -1.247 -7.058 1.00 96.56 74 PHE A N 1
ATOM 565 C CA . PHE A 1 74 ? 11.194 0.105 -7.493 1.00 96.56 74 PHE A CA 1
ATOM 566 C C . PHE A 1 74 ? 10.865 0.128 -8.981 1.00 96.56 74 PHE A C 1
ATOM 568 O O . PHE A 1 74 ? 11.404 -0.649 -9.768 1.00 96.56 74 PHE A O 1
ATOM 575 N N . PHE A 1 75 ? 9.932 1.002 -9.349 1.00 96.62 75 PHE A N 1
ATOM 576 C CA . PHE A 1 75 ? 9.423 1.107 -10.706 1.00 96.62 75 PHE A CA 1
ATOM 577 C C . PHE A 1 75 ? 9.156 2.570 -11.063 1.00 96.62 75 PHE A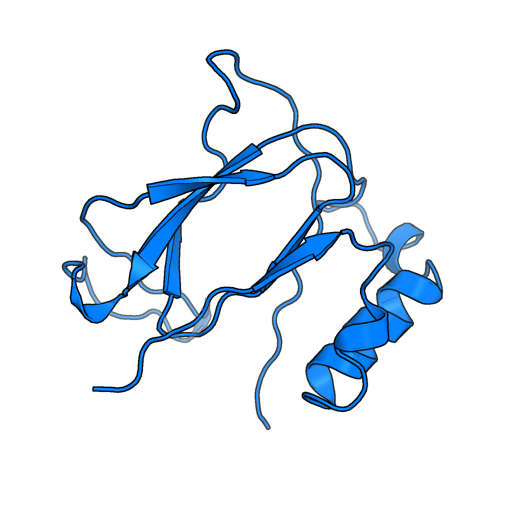 C 1
ATOM 579 O O . PHE A 1 75 ? 8.558 3.301 -10.271 1.00 96.62 75 PHE A O 1
ATOM 586 N N . GLY A 1 76 ? 9.541 2.958 -12.275 1.00 96.81 76 GLY A N 1
ATOM 587 C CA . GLY A 1 76 ? 9.238 4.246 -12.886 1.00 96.81 76 GLY A CA 1
ATOM 588 C C . GLY A 1 76 ? 8.029 4.157 -13.819 1.00 96.81 76 GLY A C 1
ATOM 589 O O . GLY A 1 76 ? 7.859 3.185 -14.561 1.00 96.81 76 GLY A O 1
ATOM 590 N N . GLY A 1 77 ? 7.174 5.180 -13.797 1.00 95.38 77 GLY A N 1
ATOM 591 C CA . GLY A 1 77 ? 5.995 5.277 -14.658 1.00 95.38 77 GLY A CA 1
ATOM 592 C C . GLY A 1 77 ? 4.921 6.199 -14.087 1.00 95.38 77 GLY A C 1
ATOM 593 O O . GLY A 1 77 ? 5.159 6.947 -13.141 1.00 95.38 77 GLY A O 1
ATOM 594 N N . SER A 1 78 ? 3.731 6.167 -14.687 1.00 95.31 78 SER A N 1
ATOM 595 C CA . SER A 1 78 ? 2.553 6.910 -14.221 1.00 95.31 78 SER A CA 1
ATOM 596 C C . SER A 1 78 ? 1.485 5.952 -13.709 1.00 95.31 78 SER A C 1
ATOM 598 O O . SER A 1 78 ? 1.376 4.829 -14.193 1.00 95.31 78 SER A O 1
ATOM 600 N N . GLY A 1 79 ? 0.694 6.408 -12.740 1.00 93.75 79 GLY A N 1
ATOM 601 C CA . GLY A 1 79 ? -0.426 5.653 -12.192 1.00 93.75 79 GLY A CA 1
ATOM 602 C C . GLY A 1 79 ? -1.601 6.559 -11.857 1.00 93.75 79 GLY A C 1
ATOM 603 O O . GLY A 1 79 ? -1.436 7.762 -11.645 1.00 93.75 79 GLY A O 1
ATOM 604 N N . ASP A 1 80 ? -2.784 5.964 -11.791 1.00 94.00 80 ASP A N 1
ATOM 605 C CA . ASP A 1 80 ? -4.024 6.665 -11.497 1.00 94.00 80 ASP A CA 1
ATOM 606 C C . ASP A 1 80 ? -4.165 6.894 -9.986 1.00 94.00 80 ASP A C 1
ATOM 608 O O . ASP A 1 80 ? -4.010 5.954 -9.197 1.00 94.00 80 ASP A O 1
ATOM 612 N N . PRO A 1 81 ? -4.458 8.126 -9.535 1.00 92.06 81 PRO A N 1
ATOM 613 C CA . PRO A 1 81 ? -4.585 8.418 -8.117 1.00 92.06 81 PRO A CA 1
ATOM 614 C C . PRO A 1 81 ? -5.894 7.864 -7.551 1.00 92.06 81 PRO A C 1
ATOM 616 O O . PRO A 1 81 ? -6.991 8.229 -7.974 1.00 92.06 81 PRO A O 1
ATOM 619 N N . ILE A 1 82 ? -5.784 7.057 -6.501 1.00 91.25 82 ILE A N 1
ATOM 620 C CA . ILE A 1 82 ? -6.918 6.612 -5.695 1.00 91.25 82 ILE A CA 1
ATOM 621 C C . ILE A 1 82 ? -6.931 7.392 -4.393 1.00 91.25 82 ILE A C 1
ATOM 623 O O . ILE A 1 82 ? -6.016 7.296 -3.578 1.00 91.25 82 ILE A O 1
ATOM 627 N N . TYR A 1 83 ? -8.003 8.146 -4.182 1.00 90.06 83 TYR A N 1
ATOM 628 C CA . TYR A 1 83 ? -8.222 8.891 -2.949 1.00 90.06 83 TYR A CA 1
ATOM 629 C C . TYR A 1 83 ? -8.723 7.961 -1.840 1.00 90.06 83 TYR A C 1
ATOM 631 O O . TYR A 1 83 ? -9.771 7.340 -2.014 1.00 90.06 83 TYR A O 1
ATOM 639 N N . LEU A 1 84 ? -8.025 7.896 -0.707 1.00 88.50 84 LEU A N 1
ATOM 640 C CA . LEU A 1 84 ? -8.423 7.163 0.495 1.00 88.50 84 LEU A CA 1
ATOM 641 C C . LEU A 1 84 ? -8.769 8.150 1.612 1.00 88.50 84 LEU A C 1
ATOM 643 O O . LEU A 1 84 ? -7.966 9.015 1.973 1.00 88.50 84 LEU A O 1
ATOM 647 N N . ARG A 1 85 ? -9.986 8.023 2.141 1.00 86.81 85 ARG A N 1
ATOM 648 C CA . ARG A 1 85 ? -10.457 8.771 3.310 1.00 86.81 85 ARG A CA 1
ATOM 649 C C . ARG A 1 85 ? -10.080 8.050 4.594 1.00 86.81 85 ARG A C 1
ATOM 651 O O . ARG A 1 85 ? -9.807 6.853 4.589 1.00 86.81 85 ARG A O 1
ATOM 658 N N . GLU A 1 86 ? -10.146 8.764 5.708 1.00 84.38 86 GLU A N 1
ATOM 659 C CA . GLU A 1 86 ? -10.128 8.125 7.021 1.00 84.38 86 GLU A CA 1
ATOM 660 C C . GLU A 1 86 ? -11.190 7.008 7.094 1.00 84.38 86 GLU A C 1
ATOM 662 O O . GLU A 1 86 ? -12.354 7.215 6.748 1.00 84.38 86 GLU A O 1
ATOM 667 N N . GLY A 1 87 ? -10.766 5.806 7.494 1.00 80.38 87 GLY A N 1
ATOM 668 C CA . GLY A 1 87 ? -11.613 4.609 7.520 1.00 80.38 87 GLY A CA 1
ATOM 669 C C . GLY A 1 87 ? -11.709 3.835 6.197 1.00 80.38 87 GLY A C 1
ATOM 670 O O . GLY A 1 87 ? -12.281 2.744 6.198 1.00 80.38 87 GLY A O 1
ATOM 671 N N . ASP A 1 88 ? -11.142 4.331 5.094 1.00 85.81 88 ASP A N 1
ATOM 672 C CA . ASP A 1 88 ? -10.966 3.533 3.875 1.00 85.81 88 ASP A CA 1
ATOM 673 C C . ASP A 1 88 ? -9.813 2.526 4.050 1.00 85.81 88 ASP A C 1
ATOM 675 O O . ASP A 1 88 ? -8.833 2.763 4.760 1.00 85.81 88 ASP A O 1
ATOM 679 N N . SER A 1 89 ? -9.914 1.397 3.356 1.00 84.44 89 SER A N 1
ATOM 680 C CA . SER A 1 89 ? -8.864 0.397 3.204 1.00 84.44 89 SER A CA 1
ATOM 681 C C . SER A 1 89 ? -8.629 0.077 1.726 1.00 84.44 89 SER A C 1
ATOM 683 O O . SER A 1 89 ? -9.520 0.210 0.879 1.00 84.44 89 SER A O 1
ATOM 685 N N . ALA A 1 90 ? -7.402 -0.343 1.421 1.00 87.00 90 ALA A N 1
ATOM 686 C CA . ALA A 1 90 ? -7.004 -0.818 0.105 1.00 87.00 90 ALA A CA 1
ATOM 687 C C . ALA A 1 90 ? -6.165 -2.093 0.240 1.00 87.00 90 ALA A C 1
ATOM 689 O O . ALA A 1 90 ? -5.323 -2.191 1.137 1.00 87.00 90 ALA A O 1
ATOM 690 N N . VAL A 1 91 ? -6.395 -3.051 -0.657 1.00 87.56 91 VAL A N 1
ATOM 691 C CA . VAL A 1 91 ? -5.580 -4.264 -0.797 1.00 87.56 91 VAL A CA 1
ATOM 692 C C . 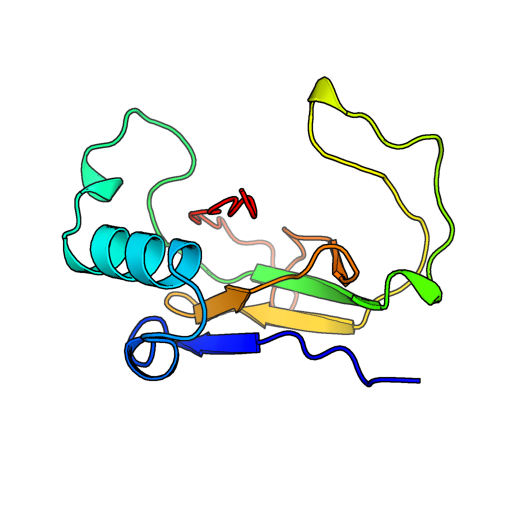VAL A 1 91 ? -4.845 -4.187 -2.125 1.00 87.56 91 VAL A C 1
ATOM 694 O O . VAL A 1 91 ? -5.465 -3.936 -3.158 1.00 87.56 91 VAL A O 1
ATOM 697 N N . PHE A 1 92 ? -3.531 -4.399 -2.071 1.00 88.38 92 PHE A N 1
ATOM 698 C CA . PHE A 1 92 ? -2.651 -4.406 -3.233 1.00 88.38 92 PHE A CA 1
ATOM 699 C C . PHE A 1 92 ? -1.951 -5.758 -3.338 1.00 88.38 92 PHE A C 1
ATOM 701 O O . PHE A 1 92 ? -1.339 -6.214 -2.368 1.00 88.38 92 PHE A O 1
ATOM 708 N N . PHE A 1 93 ? -2.014 -6.355 -4.518 1.00 89.81 93 PHE A N 1
ATOM 709 C CA . PHE A 1 93 ? -1.354 -7.605 -4.866 1.00 89.81 93 PHE A CA 1
ATOM 710 C C . PHE A 1 93 ? 0.110 -7.370 -5.296 1.00 89.81 93 PHE A C 1
ATOM 712 O O . PHE A 1 93 ? 0.534 -6.217 -5.468 1.00 89.81 93 PHE A O 1
ATOM 719 N N . PRO A 1 94 ? 0.931 -8.429 -5.435 1.00 90.38 94 PRO A N 1
ATOM 720 C CA . PRO A 1 94 ? 2.314 -8.311 -5.918 1.00 90.38 94 PRO A CA 1
ATOM 721 C C . PRO A 1 94 ? 2.445 -7.660 -7.308 1.00 90.38 94 PRO A C 1
ATOM 723 O O . PRO A 1 94 ? 3.457 -7.035 -7.628 1.00 90.38 94 PRO A O 1
ATOM 726 N N . GLU A 1 95 ? 1.414 -7.773 -8.140 1.00 92.81 95 GLU A N 1
ATOM 727 C CA . GLU A 1 95 ? 1.338 -7.207 -9.488 1.00 92.81 95 GLU A CA 1
ATOM 728 C C . GLU A 1 95 ? 0.855 -5.752 -9.512 1.00 92.81 95 GLU A C 1
ATOM 730 O O . GLU A 1 95 ? 0.803 -5.148 -10.583 1.00 92.81 95 GLU A O 1
ATOM 735 N N . ASP A 1 96 ? 0.535 -5.174 -8.355 1.00 94.38 96 ASP A N 1
ATOM 736 C CA . ASP A 1 96 ? 0.023 -3.814 -8.239 1.00 94.38 96 ASP A CA 1
ATOM 737 C C . ASP A 1 96 ? 1.148 -2.836 -7.880 1.00 94.38 96 ASP A C 1
ATOM 739 O O . ASP A 1 96 ? 1.583 -2.733 -6.721 1.00 94.38 96 ASP A O 1
ATOM 743 N N . GLY A 1 97 ? 1.587 -2.069 -8.880 1.00 94.62 97 GLY A N 1
ATOM 744 C CA . GLY A 1 97 ? 2.449 -0.914 -8.676 1.00 94.62 97 GLY A CA 1
ATOM 745 C C . GLY A 1 97 ? 1.703 0.158 -7.888 1.00 94.62 97 GLY A C 1
ATOM 746 O O . GLY A 1 97 ? 0.552 0.482 -8.191 1.00 94.62 97 GLY A O 1
ATOM 747 N N . ARG A 1 98 ? 2.345 0.704 -6.850 1.00 95.06 98 ARG A N 1
ATOM 748 C CA . ARG A 1 98 ? 1.716 1.694 -5.970 1.00 95.06 98 ARG A CA 1
ATOM 749 C C . ARG A 1 98 ? 2.689 2.745 -5.460 1.00 95.06 98 ARG A C 1
ATOM 751 O O . ARG A 1 98 ? 3.763 2.406 -4.972 1.00 95.06 98 ARG A O 1
ATOM 758 N N . ALA A 1 99 ? 2.263 4.006 -5.483 1.00 94.69 99 ALA A N 1
ATOM 759 C CA . ALA A 1 99 ? 2.990 5.129 -4.893 1.00 94.69 99 ALA A CA 1
ATOM 760 C C . ALA A 1 99 ? 2.138 5.776 -3.783 1.00 94.69 99 ALA A C 1
ATOM 762 O O . ALA A 1 99 ? 1.231 6.559 -4.080 1.00 94.69 99 ALA A O 1
ATOM 763 N N . PRO A 1 100 ? 2.357 5.408 -2.505 1.00 92.88 100 PRO A N 1
ATOM 764 C CA . PRO A 1 100 ? 1.608 5.958 -1.379 1.00 92.88 100 PRO A CA 1
ATOM 765 C C . PRO A 1 100 ? 2.123 7.333 -0.932 1.00 92.88 100 PRO A C 1
ATOM 767 O O . PRO A 1 100 ? 3.249 7.712 -1.236 1.00 92.88 100 PRO A O 1
ATOM 770 N N . GLY A 1 101 ? 1.339 8.035 -0.106 1.00 89.81 101 GLY A N 1
ATOM 771 C CA . GLY A 1 101 ? 1.756 9.305 0.500 1.00 89.81 101 GLY A CA 1
ATOM 772 C C . GLY A 1 101 ? 1.628 10.518 -0.421 1.00 89.81 101 GLY A C 1
ATOM 773 O O . GLY A 1 101 ? 2.268 11.536 -0.167 1.00 89.81 101 GLY A O 1
ATOM 774 N N . LEU A 1 102 ? 0.813 10.425 -1.475 1.00 90.12 102 LEU A N 1
ATOM 775 C CA . LEU A 1 102 ? 0.532 11.555 -2.353 1.00 90.12 102 LEU A CA 1
ATOM 776 C C . LEU A 1 102 ? -0.504 12.488 -1.724 1.00 90.12 102 LEU A C 1
ATOM 778 O O . LEU A 1 102 ? -1.411 12.059 -1.000 1.00 90.12 102 LEU A O 1
ATOM 782 N N . THR A 1 103 ? -0.392 13.771 -2.060 1.00 87.44 103 THR A N 1
ATOM 783 C CA . THR A 1 103 ? -1.318 14.813 -1.622 1.00 87.44 103 THR A CA 1
ATOM 784 C C . THR A 1 103 ? -2.758 14.478 -2.011 1.00 87.44 103 THR A C 1
ATOM 786 O O . THR A 1 103 ? -3.06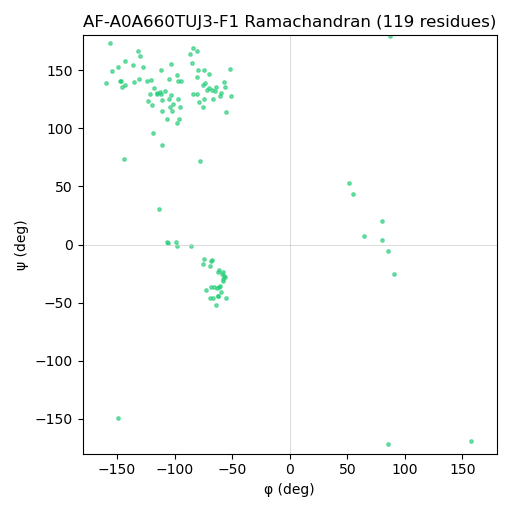5 14.070 -3.135 1.00 87.44 103 THR A O 1
ATOM 789 N N . ALA A 1 104 ? -3.669 14.672 -1.065 1.00 78.00 104 ALA A N 1
ATOM 790 C CA . ALA A 1 104 ? -5.085 14.407 -1.236 1.00 78.00 104 ALA A CA 1
ATOM 791 C C . ALA A 1 104 ? -5.813 15.739 -1.473 1.00 78.00 104 ALA A C 1
ATOM 793 O O . ALA A 1 104 ? -5.850 16.585 -0.588 1.00 78.00 104 ALA A O 1
ATOM 794 N N . LYS A 1 105 ? -6.399 15.933 -2.663 1.00 73.94 105 LYS A N 1
ATOM 795 C CA . LYS A 1 105 ? -7.149 17.155 -3.032 1.00 73.94 105 LYS A CA 1
ATOM 796 C C . LYS A 1 105 ? -6.366 18.476 -2.870 1.00 73.94 105 LYS A C 1
ATOM 798 O O . LYS A 1 105 ? -6.916 19.468 -2.407 1.00 73.94 105 LYS A O 1
ATOM 803 N N . GLY A 1 106 ? -5.103 18.494 -3.293 1.00 76.44 106 GLY A N 1
ATOM 804 C CA . GLY A 1 106 ? -4.320 19.726 -3.473 1.00 76.44 106 GLY A CA 1
ATOM 805 C C . GLY A 1 106 ? -3.515 20.196 -2.261 1.00 76.44 106 GLY A C 1
ATOM 806 O O . GLY A 1 106 ? -2.467 20.793 -2.466 1.00 76.44 106 GLY A O 1
ATOM 807 N N . GLU A 1 107 ? -3.911 19.849 -1.033 1.00 76.62 107 GLU A N 1
ATOM 808 C CA . GLU A 1 107 ? -3.214 20.304 0.179 1.00 76.62 107 GLU A CA 1
ATOM 809 C C . GLU A 1 107 ? -2.564 19.149 0.957 1.00 76.62 107 GLU A C 1
ATOM 811 O O . GLU A 1 107 ? -3.227 18.139 1.233 1.00 76.62 107 GLU A O 1
ATOM 816 N N . PRO A 1 108 ? -1.270 19.255 1.326 1.00 81.31 108 PRO A N 1
ATOM 817 C CA . PRO A 1 108 ? -0.618 18.271 2.180 1.00 81.31 108 PRO A CA 1
ATOM 818 C C . PRO A 1 108 ? -1.353 18.120 3.514 1.00 81.31 108 PRO A C 1
ATOM 820 O O . PRO A 1 108 ? -1.763 19.097 4.137 1.00 81.31 108 PRO A O 1
ATOM 823 N N . SER A 1 109 ? -1.479 16.885 3.996 1.00 75.88 109 SER A N 1
ATOM 824 C CA . SER A 1 109 ? -2.061 16.615 5.309 1.00 75.88 109 SER A CA 1
ATOM 825 C C . SER A 1 109 ? -1.243 15.576 6.062 1.00 75.88 109 SER A C 1
ATOM 827 O O . SER A 1 109 ? -0.534 14.758 5.470 1.00 75.88 109 SER A O 1
ATOM 829 N N . ARG A 1 110 ? -1.315 15.614 7.395 1.00 83.12 110 ARG A N 1
ATOM 830 C CA . ARG A 1 110 ? -0.698 14.581 8.223 1.00 83.12 110 ARG A CA 1
ATOM 831 C C . ARG A 1 110 ? -1.558 13.325 8.144 1.00 83.12 110 ARG A C 1
ATOM 833 O O . ARG A 1 110 ? -2.702 13.344 8.587 1.00 83.12 110 ARG A O 1
ATOM 840 N N . VAL A 1 111 ? -0.973 12.244 7.635 1.00 84.25 111 VAL A N 1
ATOM 841 C CA . VAL A 1 111 ? -1.643 10.946 7.516 1.00 84.25 111 VAL A CA 1
ATOM 842 C C . VAL A 1 111 ? -0.997 9.937 8.451 1.00 84.25 111 VAL A C 1
ATOM 844 O O . VAL A 1 111 ? 0.227 9.771 8.466 1.00 84.25 111 VAL A O 1
ATOM 847 N N . ARG A 1 112 ? -1.826 9.235 9.217 1.00 83.62 112 ARG A N 1
ATOM 848 C CA . ARG A 1 112 ? -1.424 8.064 9.995 1.00 83.62 112 ARG A CA 1
ATOM 849 C C . ARG A 1 112 ? -2.214 6.853 9.485 1.00 83.62 112 ARG A C 1
ATOM 851 O O . ARG A 1 112 ? -3.404 6.976 9.212 1.00 83.62 112 ARG A O 1
ATOM 858 N N . LYS A 1 113 ? -1.535 5.718 9.277 1.00 83.19 113 LYS A N 1
ATOM 859 C CA . LYS A 1 113 ? -2.111 4.517 8.649 1.00 83.19 113 LYS A CA 1
ATOM 860 C C . LYS A 1 113 ? -1.396 3.243 9.069 1.00 83.19 113 LYS A C 1
ATOM 862 O O . LYS A 1 113 ? -0.177 3.267 9.224 1.00 83.19 113 LYS A O 1
ATOM 867 N N . ALA A 1 114 ? -2.129 2.134 9.113 1.00 82.94 114 ALA A N 1
ATOM 868 C CA . ALA A 1 114 ? -1.569 0.796 9.266 1.00 82.94 114 ALA A CA 1
ATOM 869 C C . ALA A 1 114 ? -1.368 0.126 7.895 1.00 82.94 114 ALA A C 1
ATOM 871 O O . ALA A 1 114 ? -2.209 0.255 7.008 1.00 82.94 114 ALA A O 1
ATOM 872 N N . VAL A 1 115 ? -0.264 -0.605 7.729 1.00 85.88 115 VAL A N 1
ATOM 873 C CA . VAL A 1 115 ? 0.001 -1.437 6.545 1.00 85.88 115 VAL A CA 1
ATOM 874 C C . VAL A 1 115 ? 0.230 -2.863 7.020 1.00 85.88 115 VAL A C 1
ATOM 876 O O . VAL A 1 115 ? 1.119 -3.106 7.833 1.00 85.88 115 VAL A O 1
ATOM 879 N N . PHE A 1 116 ? -0.559 -3.800 6.502 1.00 84.94 116 PHE A N 1
ATOM 880 C CA . PHE A 1 116 ? -0.419 -5.221 6.798 1.00 84.94 116 PHE A CA 1
ATOM 881 C C . PHE A 1 116 ? 0.206 -5.921 5.593 1.00 84.94 116 PHE A C 1
ATOM 883 O O . PHE A 1 116 ? -0.296 -5.813 4.476 1.00 84.94 116 PHE A O 1
ATOM 890 N N . LYS A 1 117 ? 1.314 -6.627 5.821 1.00 84.69 117 LYS A N 1
ATOM 891 C CA . LYS A 1 117 ? 1.958 -7.483 4.823 1.00 84.69 117 LYS A CA 1
ATOM 892 C C . LYS A 1 117 ? 1.460 -8.910 5.027 1.00 84.69 117 LYS A C 1
ATOM 894 O O . LYS A 1 117 ? 1.652 -9.482 6.099 1.00 84.69 117 LYS A O 1
ATOM 899 N N . ILE A 1 118 ? 0.802 -9.459 4.012 1.00 84.00 118 ILE A N 1
ATOM 900 C CA . ILE A 1 118 ? 0.315 -10.839 4.001 1.00 84.00 118 ILE A CA 1
ATOM 901 C C . ILE A 1 118 ? 1.274 -11.641 3.126 1.00 84.00 118 ILE A C 1
ATOM 903 O O . ILE A 1 118 ? 1.581 -11.219 2.016 1.00 84.00 118 ILE A O 1
ATOM 907 N N . ARG A 1 119 ? 1.769 -12.763 3.649 1.00 80.00 119 ARG A N 1
ATOM 908 C CA . ARG A 1 119 ? 2.568 -13.727 2.891 1.00 80.00 119 ARG A CA 1
ATOM 909 C C . ARG A 1 119 ? 1.726 -14.973 2.671 1.00 80.00 119 ARG A C 1
ATOM 911 O O . ARG A 1 119 ? 1.132 -15.474 3.633 1.00 80.00 119 ARG A O 1
ATOM 918 N N . ASP A 1 120 ? 1.700 -15.446 1.435 1.00 66.94 120 ASP A N 1
ATOM 919 C CA . ASP A 1 120 ? 1.243 -16.795 1.129 1.00 66.94 120 ASP A CA 1
ATOM 920 C C . ASP A 1 120 ? 2.311 -17.754 1.664 1.00 66.94 120 ASP A C 1
ATOM 922 O O . ASP A 1 120 ? 3.507 -17.458 1.608 1.00 66.94 120 ASP A O 1
ATOM 926 N N . ARG A 1 121 ? 1.879 -18.816 2.338 1.00 55.62 121 ARG A N 1
ATOM 927 C CA . ARG A 1 121 ? 2.792 -19.777 2.966 1.00 55.62 121 ARG A CA 1
ATOM 928 C C . ARG A 1 121 ? 3.353 -20.740 1.938 1.00 55.62 121 ARG A C 1
ATOM 930 O O . ARG A 1 121 ? 2.580 -21.098 1.024 1.00 55.62 121 ARG A O 1
#

Secondary structure (DSSP, 8-state):
-PPP--EEEEGGGGGGGTTS-HHHHHHHHHHHTTGGGGS-SSS-S-BS-EEEEEEEGGGSEE-S--BTTTTB--EES--EEEEE-TTEEEE--TTEEEEEEE-BTTB----B---------

pLDDT: mean 81.16, std 13.82, range [39.06, 97.75]

Sequence (121 aa):
MGKNYMIKNSVQNTAVYNGIHPGVDKVLETIASGKYLKWDSGRHDIQGNESIAYAERSVLTAEGDFNEDSDIGFFGGSGDPIYLREGDSAVFFPEDGRAPGLTAKGEPSRVRKAVFKIRDR

Nearest PDB structures (foldseek):
  4tsd-assembly1_A  TM=7.518E-01  e=3.012E-03  Helicobacter pylori 26695
  2aze-assembly1_A  TM=2.652E-01  e=7.41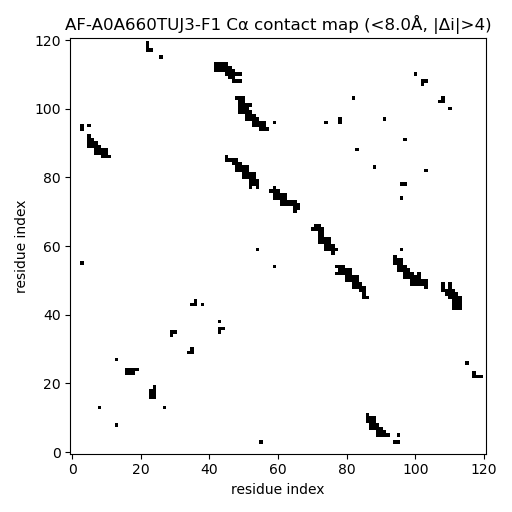8E+00  Homo sapiens
  8c27-assembly2_B  TM=1.740E-01  e=8.989E+00  Streptococcus agalactiae

Radius of gyration: 15.31 Å; Cα contacts (8 Å, |Δi|>4): 175; chains: 1; bounding box: 35×40×42 Å

Foldseek 3Di:
DDDDDKDKDFLVPLVVCPPVDPLSNVVNVCVVVCVQVPDPDDLDDFDDKWKKFKDQLVPWAWDDDQDPVVRDTDTDDGGDIDIDGRRMDIDDDPRIDID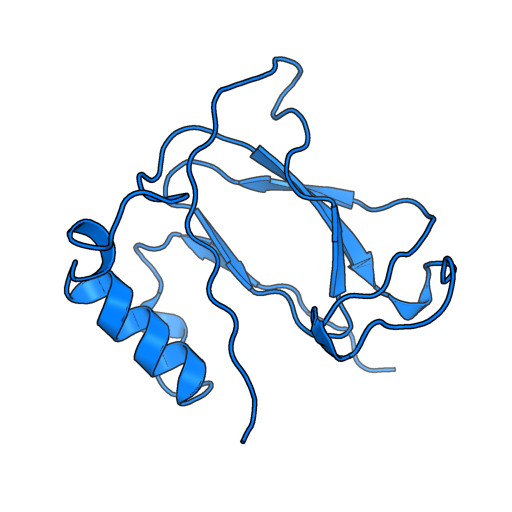ILHDHPPDHDDGGDDDDDGDDD

Solvent-accessible surface area (backbone atoms only — not comparable to full-atom values): 7696 Å² total; per-residue (Å²): 135,82,84,85,80,76,50,73,48,46,62,92,62,48,75,81,48,61,83,78,38,77,60,52,37,52,49,51,52,42,60,76,66,50,58,67,81,73,54,78,96,67,62,74,53,79,38,52,46,34,15,33,26,38,34,62,39,88,79,40,44,74,56,72,72,71,39,78,94,76,74,47,67,48,66,49,78,81,52,55,73,43,80,39,52,65,60,48,44,75,51,76,56,97,59,48,38,72,47,73,84,37,63,36,92,88,50,83,66,77,65,36,50,80,86,87,87,76,74,88,129

Mean predicted aligned error: 7.44 Å